Protein AF-A0A760VJW4-F1 (afdb_monomer)

Mean predicted aligned error: 7.7 Å

Foldseek 3Di:
DKDKDWDWDWDDDPPDIKIKIWIWIADPVVRDIDIDIDIPPQDDDPDPVRSVVVVVVVVVVVVVVVCVVVVPD

Radius of gyration: 14.81 Å; Cα contacts (8 Å, |Δi|>4): 86; chains: 1; bounding box: 35×22×44 Å

Nearest PDB structures (foldseek):
  6m9y-assembly1_C  TM=4.739E-01  e=1.956E-02  Branchiostoma floridae
  5exc-assembly1_C  TM=4.488E-01  e=4.109E-02  Dendronephthya sp. SSAL-2002
  2g5z-assembly1_A  TM=5.247E-01  e=7.540E-02  Aequorea victoria
  6gp1-assembly1_A  TM=4.739E-01  e=1.057E-01  Lobophyllia hemprichii
  6lof-assembly1_D  TM=4.603E-01  e=2.906E-01  Zoanthus sp.

Sequence (73 aa):
MRTESVYYVQHRNKRSVLDQELVITGDLAFRTYKASMEMKDFPKCGSEREAALKLAEWMQRMAAAIENYWSEP

pLDDT: mean 76.77, std 9.55, range [53.5, 92.31]

Solvent-accessible surface area (backbone atoms only — not comparable to full-atom values): 4400 Å² total; per-residue (Å²): 102,78,46,78,47,79,47,78,51,78,46,76,57,102,87,50,65,31,51,33,43,37,38,38,38,33,36,66,81,75,74,44,74,50,77,49,73,51,74,50,70,72,74,92,54,98,42,70,67,55,42,53,52,54,49,53,58,48,53,53,54,51,50,53,52,53,51,51,67,71,67,57,131

Organism: Salmonella enterica (NCBI:txid28901)

Secondary structure (DSSP, 8-state):
-EEEEEEEEEEE-SS-EEEEEEEEEEETTTTEEEEEEEE-SPPP-SSHHHHHHHHHHHHHHHHHHHHHHHH--

Structure (mmCIF, N/CA/C/O backbone):
data_AF-A0A760VJW4-F1
#
_entry.id   AF-A0A760VJW4-F1
#
loop_
_atom_site.group_PDB
_atom_site.id
_atom_site.type_symbol
_atom_site.label_atom_id
_atom_site.label_alt_id
_atom_site.label_comp_id
_atom_site.label_asym_id
_atom_site.label_entity_id
_atom_site.label_seq_id
_atom_site.pdbx_PDB_ins_code
_atom_site.Cartn_x
_atom_site.Cartn_y
_atom_site.Cartn_z
_atom_site.occupancy
_atom_site.B_iso_or_equiv
_atom_site.auth_seq_id
_atom_site.auth_comp_id
_atom_site.auth_asym_id
_atom_site.auth_atom_id
_atom_site.pdbx_PDB_model_num
ATOM 1 N N . MET A 1 1 ? -14.287 -8.674 19.286 1.00 60.16 1 MET A N 1
ATOM 2 C CA . MET A 1 1 ? -14.911 -8.426 17.966 1.00 60.16 1 MET A CA 1
ATOM 3 C C . MET A 1 1 ? -13.781 -8.093 17.009 1.0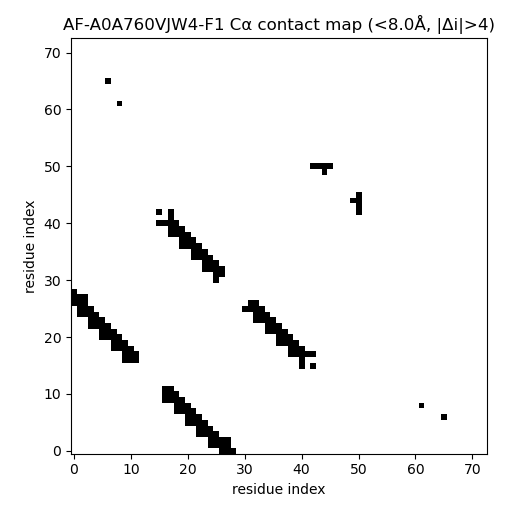0 60.16 1 MET A C 1
ATOM 5 O O . MET A 1 1 ? -12.970 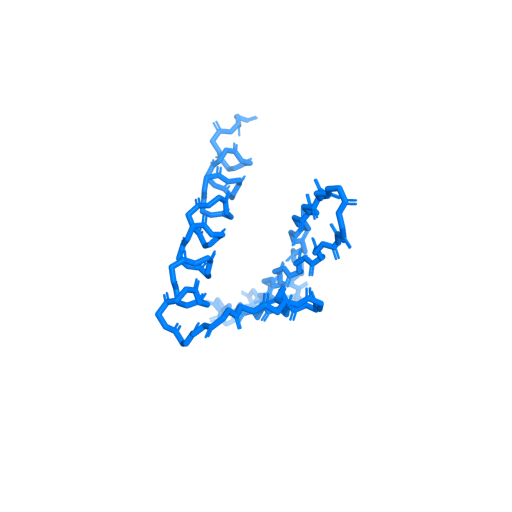-7.243 17.358 1.00 60.16 1 MET A O 1
ATOM 9 N N . ARG A 1 2 ? -13.653 -8.819 15.894 1.00 71.25 2 ARG A N 1
ATOM 10 C CA . ARG A 1 2 ? -12.608 -8.567 14.892 1.00 71.25 2 ARG A CA 1
ATOM 11 C C . ARG A 1 2 ? -13.19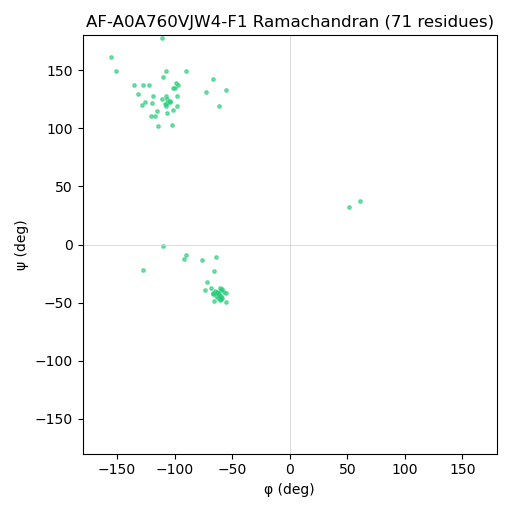2 -7.713 13.775 1.00 71.25 2 ARG A C 1
ATOM 13 O O . ARG A 1 2 ? -14.321 -7.966 13.366 1.00 71.25 2 ARG A O 1
ATOM 20 N N . THR A 1 3 ? -12.446 -6.717 13.324 1.00 73.75 3 THR A N 1
ATOM 21 C CA . THR A 1 3 ? -12.789 -5.902 12.156 1.00 73.75 3 THR A CA 1
ATOM 22 C C . THR A 1 3 ? -11.832 -6.231 11.028 1.00 73.75 3 THR A C 1
ATOM 24 O O . THR A 1 3 ? -10.650 -6.473 11.265 1.00 73.75 3 THR A O 1
ATOM 27 N N . GLU A 1 4 ? -12.335 -6.219 9.805 1.00 75.31 4 GLU A N 1
ATOM 28 C CA . GLU A 1 4 ? -11.536 -6.348 8.596 1.00 75.31 4 GLU A CA 1
ATOM 29 C C . GLU A 1 4 ? -11.969 -5.243 7.638 1.00 75.31 4 GLU A C 1
ATOM 31 O O . GLU A 1 4 ? -13.161 -5.013 7.431 1.00 75.31 4 GLU A O 1
ATOM 36 N N . SER A 1 5 ? -11.001 -4.507 7.111 1.00 73.06 5 SER A N 1
ATOM 37 C CA . SER A 1 5 ? -11.214 -3.520 6.061 1.00 73.06 5 SER A CA 1
ATOM 38 C C . SER A 1 5 ? -10.229 -3.815 4.947 1.00 73.06 5 SER A C 1
ATOM 40 O O . SER A 1 5 ? -9.019 -3.820 5.176 1.00 73.06 5 SER A O 1
ATOM 42 N N . VAL A 1 6 ? -10.760 -4.088 3.760 1.00 70.44 6 VAL A N 1
ATOM 43 C CA . VAL A 1 6 ? -9.977 -4.402 2.568 1.00 70.44 6 VAL A CA 1
ATOM 44 C C . VAL A 1 6 ? -10.069 -3.215 1.623 1.00 70.44 6 VAL A C 1
ATOM 46 O O . VAL A 1 6 ? -11.159 -2.831 1.204 1.00 70.44 6 VAL A O 1
ATOM 49 N N . TYR A 1 7 ? -8.922 -2.635 1.294 1.00 68.19 7 TYR A N 1
ATOM 50 C CA . TYR A 1 7 ? -8.793 -1.584 0.297 1.00 68.19 7 TYR A CA 1
ATOM 51 C C . TYR A 1 7 ? -8.150 -2.184 -0.943 1.00 68.19 7 TYR A C 1
ATOM 53 O O . TYR A 1 7 ? -7.069 -2.771 -0.875 1.00 68.19 7 TYR A O 1
ATOM 61 N N . TYR A 1 8 ? -8.823 -2.024 -2.077 1.00 65.50 8 TYR A N 1
ATOM 62 C CA . TYR A 1 8 ? -8.365 -2.537 -3.357 1.00 65.50 8 TYR A CA 1
ATOM 63 C C . TYR A 1 8 ? -7.975 -1.379 -4.269 1.00 65.50 8 TYR A C 1
ATOM 65 O O . TYR A 1 8 ? -8.776 -0.478 -4.524 1.00 65.50 8 TYR A O 1
ATOM 73 N N . VAL A 1 9 ? -6.746 -1.413 -4.778 1.00 65.69 9 VAL A N 1
ATOM 74 C CA . VAL A 1 9 ? -6.275 -0.475 -5.798 1.00 65.69 9 VAL A CA 1
ATOM 75 C C . VAL A 1 9 ? -5.867 -1.273 -7.024 1.00 65.69 9 VAL A C 1
ATOM 77 O O . VAL A 1 9 ? -4.859 -1.976 -7.019 1.00 65.69 9 VAL A O 1
ATOM 80 N N . GLN A 1 10 ? -6.648 -1.133 -8.094 1.00 65.88 10 GLN A N 1
ATOM 81 C CA . GLN A 1 10 ? -6.315 -1.698 -9.394 1.00 65.88 10 GLN A CA 1
ATOM 82 C C . GLN A 1 10 ? -5.685 -0.641 -10.294 1.00 65.88 10 GLN A C 1
ATOM 84 O O . GLN A 1 10 ? -6.234 0.440 -10.537 1.00 65.88 10 GLN A O 1
ATOM 89 N N . HIS A 1 11 ? -4.529 -0.979 -10.852 1.00 65.31 11 HIS A N 1
ATOM 90 C CA . HIS A 1 11 ? -3.867 -0.180 -11.868 1.00 65.31 11 HIS A CA 1
ATOM 91 C C . HIS A 1 11 ? -3.757 -0.950 -13.170 1.00 65.31 11 HIS A C 1
ATOM 93 O O . HIS A 1 11 ? -2.970 -1.879 -13.313 1.00 65.31 11 HIS A O 1
ATOM 99 N N . ARG A 1 12 ? -4.516 -0.496 -14.166 1.00 56.97 12 ARG A N 1
ATOM 100 C CA . ARG A 1 12 ? -4.435 -1.004 -15.529 1.00 56.97 12 ARG A CA 1
ATOM 101 C C . ARG A 1 12 ? -3.568 -0.079 -16.372 1.00 56.97 12 ARG A C 1
ATOM 103 O O . ARG A 1 12 ? -3.899 1.089 -16.561 1.00 56.97 12 ARG A O 1
ATOM 110 N N . ASN A 1 13 ? -2.475 -0.603 -16.914 1.00 62.12 13 ASN A N 1
ATOM 111 C CA . ASN A 1 13 ? -1.756 0.032 -18.016 1.00 62.12 13 ASN A CA 1
ATOM 112 C C . ASN A 1 13 ? -1.928 -0.809 -19.302 1.00 62.12 13 ASN A C 1
ATOM 114 O O . ASN A 1 13 ? -2.573 -1.855 -19.294 1.00 62.12 13 ASN A O 1
ATOM 118 N N . LYS A 1 14 ? -1.373 -0.357 -20.437 1.00 59.75 14 LYS A N 1
ATOM 119 C CA . LYS A 1 14 ? -1.507 -1.052 -21.738 1.00 59.75 14 LYS A CA 1
ATOM 120 C C . LYS A 1 14 ? -0.856 -2.453 -21.788 1.00 59.75 14 LYS A C 1
ATOM 122 O O . LYS A 1 14 ? -1.037 -3.149 -22.779 1.00 59.75 14 LYS A O 1
ATOM 127 N N . ARG A 1 15 ? -0.062 -2.841 -20.783 1.00 57.53 15 ARG A N 1
ATOM 128 C CA . ARG A 1 15 ? 0.767 -4.061 -20.743 1.00 57.53 15 ARG A CA 1
ATOM 129 C C . ARG A 1 15 ? 0.562 -4.932 -19.497 1.00 57.53 15 ARG A C 1
ATOM 131 O O . ARG A 1 15 ? 0.889 -6.110 -19.558 1.00 57.53 15 ARG A O 1
ATOM 138 N N . SER A 1 16 ? 0.055 -4.391 -18.392 1.00 53.50 16 SER A N 1
ATOM 139 C CA . SER A 1 16 ? -0.175 -5.131 -17.151 1.00 53.50 16 SER A CA 1
ATOM 140 C C . SER A 1 16 ? -1.339 -4.553 -16.348 1.00 53.50 16 SER A C 1
ATOM 142 O O . SER A 1 16 ? -1.619 -3.349 -16.393 1.00 53.50 16 SER A O 1
ATOM 144 N N . VAL A 1 17 ? -2.007 -5.440 -15.615 1.00 62.56 17 VAL A N 1
ATOM 145 C CA . VAL A 1 17 ? -2.920 -5.100 -14.525 1.00 62.56 17 VAL A CA 1
ATOM 146 C C . VAL A 1 17 ? -2.158 -5.396 -13.242 1.00 62.56 17 VAL A C 1
ATOM 148 O O . VAL A 1 17 ? -1.624 -6.489 -13.096 1.00 62.56 17 VAL A O 1
ATOM 151 N N . LEU A 1 18 ? -2.031 -4.396 -12.382 1.00 63.12 18 LEU A N 1
ATOM 152 C CA . LEU A 1 18 ? -1.466 -4.544 -11.054 1.00 63.12 18 LEU A CA 1
ATOM 153 C C . LEU A 1 18 ? -2.608 -4.439 -10.052 1.00 63.12 18 LEU A C 1
ATOM 155 O O . LEU A 1 18 ? -3.248 -3.387 -9.964 1.00 63.12 18 LEU A O 1
ATOM 159 N N . ASP A 1 19 ? -2.798 -5.509 -9.297 1.00 64.75 19 ASP A N 1
ATOM 160 C CA . ASP A 1 19 ? -3.781 -5.583 -8.231 1.00 64.75 19 ASP A CA 1
ATOM 161 C C . ASP A 1 19 ? -3.057 -5.455 -6.891 1.00 64.75 19 ASP A C 1
ATOM 163 O O . ASP A 1 19 ? -2.126 -6.210 -6.591 1.00 64.75 19 ASP A O 1
ATOM 167 N N . GLN A 1 20 ? -3.463 -4.462 -6.104 1.00 67.31 20 GLN A N 1
ATOM 168 C CA . GLN A 1 20 ? -2.959 -4.265 -4.753 1.00 67.31 20 GLN A CA 1
ATOM 169 C C . GLN A 1 20 ? -4.098 -4.378 -3.761 1.00 67.31 20 GLN A C 1
ATOM 171 O O . GLN A 1 20 ? -5.116 -3.691 -3.877 1.00 67.31 20 GLN A O 1
ATOM 176 N N . GLU A 1 21 ? -3.884 -5.234 -2.773 1.00 72.06 21 GLU A N 1
ATOM 177 C CA . GLU A 1 21 ? -4.812 -5.457 -1.681 1.00 72.06 21 GLU A CA 1
ATOM 178 C C . GLU A 1 21 ? -4.143 -5.010 -0.383 1.00 72.06 21 GLU A C 1
ATOM 180 O O . GLU A 1 21 ? -3.127 -5.571 0.035 1.00 72.06 21 GLU A O 1
ATOM 185 N N . LEU A 1 22 ? -4.697 -3.971 0.240 1.00 74.25 22 LEU A N 1
ATOM 186 C CA . LEU A 1 22 ? -4.351 -3.563 1.593 1.00 74.25 22 LEU A CA 1
ATOM 187 C C . LEU A 1 22 ? -5.444 -4.053 2.537 1.00 74.25 22 LEU A C 1
ATOM 189 O O . LEU A 1 22 ? -6.577 -3.583 2.493 1.00 74.25 22 LEU A O 1
ATOM 193 N N . VAL A 1 23 ? -5.077 -4.957 3.434 1.00 77.81 23 VAL A N 1
ATOM 194 C CA . VAL A 1 23 ? -5.967 -5.485 4.463 1.00 77.81 23 VAL A CA 1
ATOM 195 C C . VAL A 1 23 ? -5.571 -4.885 5.803 1.00 77.81 23 VAL A C 1
ATOM 197 O O . VAL A 1 23 ? -4.434 -5.042 6.255 1.00 77.81 23 VAL A O 1
ATOM 200 N N . ILE A 1 24 ? -6.511 -4.206 6.455 1.00 78.50 24 ILE A N 1
ATOM 201 C CA . ILE A 1 24 ? -6.389 -3.772 7.845 1.00 78.50 24 ILE A CA 1
ATOM 202 C C . ILE A 1 24 ? -7.292 -4.668 8.684 1.00 78.50 24 ILE A C 1
ATOM 204 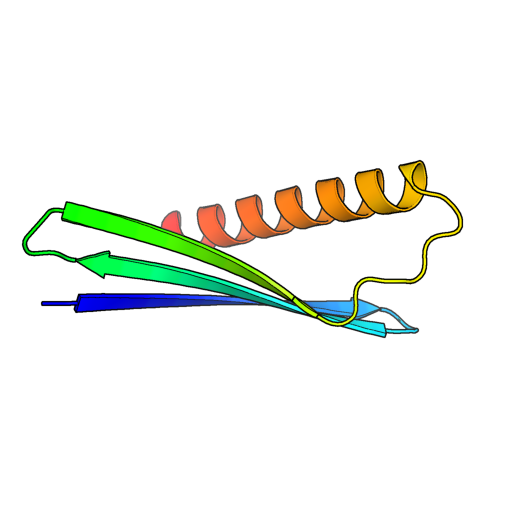O O . ILE A 1 24 ? -8.516 -4.622 8.579 1.00 78.50 24 ILE A O 1
ATOM 208 N N . THR A 1 25 ? -6.675 -5.475 9.540 1.00 80.44 25 THR A N 1
ATOM 209 C CA . THR A 1 25 ? -7.380 -6.276 10.542 1.00 80.44 25 THR A CA 1
ATOM 210 C C . THR A 1 25 ? -7.273 -5.592 11.897 1.00 80.44 25 THR A C 1
ATOM 212 O O . THR A 1 25 ? -6.202 -5.120 12.275 1.00 80.44 25 THR A O 1
ATOM 215 N N . GLY A 1 26 ? -8.381 -5.506 12.626 1.00 80.19 26 GLY A N 1
ATOM 216 C CA . GLY A 1 26 ? -8.443 -4.915 13.957 1.00 80.19 26 GLY A CA 1
ATOM 217 C C . GLY A 1 26 ? -8.963 -5.910 14.981 1.00 80.19 26 GLY A C 1
ATOM 218 O O . GLY A 1 26 ? -9.940 -6.620 14.736 1.00 80.19 26 GLY A O 1
ATOM 219 N N . ASP A 1 27 ? -8.333 -5.944 16.150 1.00 78.56 27 ASP A N 1
ATOM 220 C CA . ASP A 1 27 ? -8.914 -6.533 17.346 1.00 78.56 27 ASP A CA 1
ATOM 221 C C . ASP A 1 27 ? -9.426 -5.414 18.255 1.00 78.56 27 ASP A C 1
ATOM 223 O O . ASP A 1 27 ? -8.665 -4.743 18.958 1.00 78.56 27 ASP A O 1
ATOM 227 N N . LEU A 1 28 ? -10.746 -5.215 18.252 1.00 74.38 28 LEU A N 1
ATOM 228 C CA . LEU A 1 28 ? -11.387 -4.165 19.041 1.00 74.38 28 LEU A CA 1
ATOM 229 C C . LEU A 1 28 ? -11.256 -4.395 20.552 1.00 74.38 28 LEU A C 1
ATOM 231 O O . LEU A 1 28 ? -11.352 -3.434 21.312 1.00 74.38 28 LEU A O 1
ATOM 235 N N . ALA A 1 29 ? -11.032 -5.638 20.999 1.00 77.19 29 ALA A N 1
ATOM 236 C CA . ALA A 1 29 ? -10.875 -5.936 22.422 1.00 77.19 29 ALA A CA 1
ATOM 237 C C . ALA A 1 29 ? -9.533 -5.425 22.963 1.00 77.19 29 ALA A C 1
ATOM 239 O O . ALA A 1 29 ? -9.457 -4.989 24.109 1.00 77.19 29 ALA A O 1
ATOM 240 N N . PHE A 1 30 ? -8.497 -5.427 22.121 1.00 82.44 30 PHE A N 1
ATOM 241 C CA . PHE A 1 30 ? -7.147 -4.995 22.491 1.00 82.44 30 PHE A CA 1
ATOM 242 C C . PHE A 1 30 ? -6.730 -3.674 21.836 1.00 82.44 30 PHE A C 1
ATOM 244 O O . PHE A 1 30 ? -5.629 -3.193 22.090 1.00 82.44 30 PHE A O 1
ATOM 251 N N . ARG A 1 31 ? -7.600 -3.076 21.006 1.00 79.75 31 ARG A N 1
ATOM 252 C CA . ARG A 1 31 ? -7.302 -1.895 20.174 1.00 79.75 31 ARG A CA 1
ATOM 253 C C . ARG A 1 31 ? -6.024 -2.068 19.343 1.00 79.75 31 ARG A C 1
ATOM 255 O O . ARG A 1 31 ? -5.304 -1.101 19.099 1.00 79.75 31 ARG A O 1
ATOM 262 N N . THR A 1 32 ? -5.733 -3.295 18.923 1.00 80.94 32 THR A N 1
ATOM 263 C CA . THR A 1 32 ? -4.575 -3.616 18.087 1.00 80.94 32 THR A CA 1
ATOM 264 C C . THR A 1 32 ? -5.006 -3.725 16.636 1.00 80.94 32 THR A C 1
ATOM 266 O O . THR A 1 32 ? -6.051 -4.295 16.328 1.00 80.94 32 THR A O 1
ATOM 269 N N . TYR A 1 33 ? -4.191 -3.186 15.734 1.00 81.62 33 TYR A N 1
ATOM 270 C CA . TYR A 1 33 ? -4.446 -3.230 14.299 1.00 81.62 33 TYR A CA 1
ATOM 271 C C . TYR A 1 33 ? -3.219 -3.779 13.583 1.00 81.62 33 TYR A C 1
ATOM 273 O O . TYR A 1 33 ? -2.088 -3.412 13.903 1.00 81.62 33 TYR A O 1
ATOM 281 N N . LYS A 1 34 ? -3.442 -4.660 12.612 1.00 81.94 34 LYS A N 1
ATOM 282 C CA . LYS A 1 34 ? -2.410 -5.186 11.724 1.00 81.94 34 LYS A CA 1
ATOM 283 C C . LYS A 1 34 ? -2.779 -4.825 10.294 1.00 81.94 34 LYS A C 1
ATOM 285 O O . LYS A 1 34 ? -3.840 -5.218 9.814 1.00 81.94 34 LYS A O 1
ATOM 290 N N . ALA A 1 35 ? -1.881 -4.108 9.631 1.00 79.94 35 ALA A N 1
ATOM 291 C CA . ALA A 1 35 ? -1.969 -3.818 8.209 1.00 79.94 35 ALA A CA 1
ATOM 292 C C . ALA A 1 35 ? -1.055 -4.775 7.432 1.00 79.94 35 ALA A C 1
ATOM 294 O O . ALA A 1 35 ? 0.092 -5.003 7.822 1.00 79.94 35 ALA A O 1
ATOM 295 N N . SER A 1 36 ? -1.559 -5.334 6.338 1.00 81.75 36 SER A N 1
ATOM 296 C CA . SER A 1 36 ? -0.784 -6.131 5.387 1.00 81.75 36 SER A CA 1
ATOM 297 C C . SER A 1 36 ? -1.134 -5.724 3.970 1.00 81.75 36 SER A C 1
ATOM 299 O O . SER A 1 36 ? -2.307 -5.545 3.657 1.00 81.75 36 SER A O 1
ATOM 301 N N . MET A 1 37 ? -0.118 -5.605 3.124 1.00 79.31 37 MET A N 1
ATOM 302 C CA . MET A 1 37 ? -0.269 -5.211 1.733 1.00 79.31 37 MET A CA 1
ATOM 303 C C . MET A 1 37 ? 0.392 -6.253 0.845 1.00 79.31 37 MET A C 1
ATOM 305 O O . MET A 1 37 ? 1.584 -6.523 1.000 1.00 79.31 37 MET A O 1
ATOM 309 N N . GLU A 1 38 ? -0.379 -6.836 -0.065 1.00 80.19 38 GLU A N 1
ATOM 310 C CA . GLU A 1 38 ? 0.133 -7.768 -1.066 1.00 80.19 38 GLU A CA 1
ATOM 311 C C . GLU A 1 38 ? 0.127 -7.088 -2.441 1.00 80.19 38 GLU A C 1
ATOM 313 O O . GLU A 1 38 ? -0.886 -6.533 -2.869 1.00 80.19 38 GLU A O 1
ATOM 318 N N . MET A 1 39 ? 1.271 -7.112 -3.131 1.00 74.62 39 MET A N 1
ATOM 319 C CA . MET A 1 39 ? 1.419 -6.577 -4.488 1.00 74.62 39 MET A CA 1
ATOM 320 C C . MET A 1 39 ? 1.718 -7.732 -5.440 1.00 74.62 39 MET A C 1
ATOM 322 O O . MET A 1 39 ? 2.850 -8.221 -5.500 1.00 74.62 39 MET A O 1
ATOM 326 N N . LYS A 1 40 ? 0.701 -8.172 -6.182 1.00 74.44 40 LYS A N 1
ATOM 327 C CA . LYS A 1 40 ? 0.852 -9.196 -7.225 1.00 74.44 40 LYS A CA 1
ATOM 328 C C . LYS A 1 40 ? 1.158 -8.524 -8.558 1.00 74.44 40 LYS A C 1
ATOM 330 O O . LYS A 1 40 ? 0.752 -7.392 -8.790 1.00 74.44 40 LYS A O 1
ATOM 335 N N . ASP A 1 41 ? 1.909 -9.211 -9.416 1.00 75.25 41 ASP A N 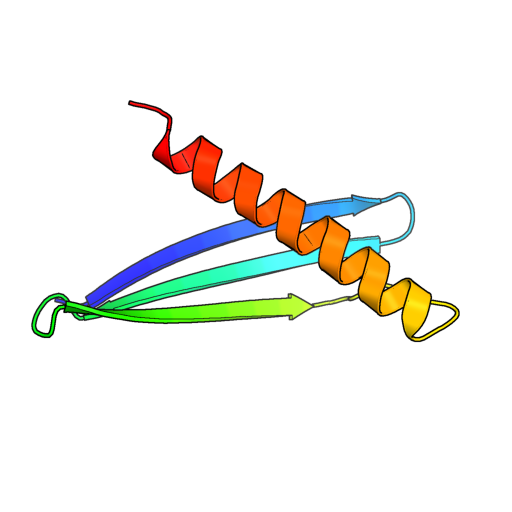1
ATOM 336 C CA . ASP A 1 41 ? 2.215 -8.764 -10.784 1.00 75.25 41 ASP A CA 1
ATOM 337 C C . ASP A 1 41 ? 2.976 -7.426 -10.890 1.00 75.25 41 ASP A C 1
ATOM 339 O O . ASP A 1 41 ? 2.772 -6.632 -11.817 1.00 75.25 41 ASP A O 1
ATOM 343 N N . PHE A 1 42 ? 3.911 -7.180 -9.958 1.00 79.31 42 PHE A N 1
ATOM 344 C CA . PHE A 1 42 ? 4.805 -6.020 -10.025 1.00 79.31 42 PHE A CA 1
ATOM 345 C C . PHE A 1 42 ? 5.571 -5.995 -11.370 1.00 79.31 42 PHE A C 1
ATOM 347 O O . PHE A 1 42 ? 6.107 -7.015 -11.813 1.00 79.31 42 PHE A O 1
ATOM 354 N N . PRO A 1 43 ? 5.633 -4.844 -12.060 1.00 77.69 43 PRO A N 1
ATOM 355 C CA . PRO A 1 43 ? 6.118 -4.732 -13.418 1.00 77.69 43 PRO A CA 1
ATOM 356 C C . PRO A 1 43 ? 7.603 -5.036 -13.471 1.00 77.69 43 PRO A C 1
ATOM 358 O O . PRO A 1 43 ? 8.387 -4.616 -12.619 1.00 77.69 43 PRO A O 1
ATOM 361 N N . LYS A 1 44 ? 7.999 -5.708 -14.551 1.00 80.44 44 LYS A N 1
ATOM 362 C CA . LYS A 1 44 ? 9.411 -5.888 -14.873 1.00 80.44 44 LYS A CA 1
ATOM 363 C C . LYS A 1 44 ? 10.041 -4.512 -15.084 1.00 80.44 44 LYS A C 1
ATOM 365 O O . LYS A 1 44 ? 9.622 -3.769 -15.970 1.00 80.44 44 LYS A O 1
ATOM 370 N N . CYS A 1 45 ? 11.027 -4.196 -14.256 1.00 86.06 45 CYS A N 1
ATOM 371 C CA . CYS A 1 45 ? 11.798 -2.960 -14.312 1.00 86.06 45 CYS A CA 1
ATOM 372 C C . CYS A 1 45 ? 13.202 -3.269 -14.837 1.00 86.06 45 CYS A C 1
ATOM 374 O O . CYS A 1 45 ? 13.719 -4.362 -14.606 1.00 86.06 45 CYS A O 1
ATOM 376 N N . GLY A 1 46 ? 13.823 -2.323 -15.539 1.00 87.12 46 GLY A N 1
ATOM 377 C CA . GLY A 1 46 ? 15.172 -2.492 -16.086 1.00 87.12 46 GLY A CA 1
ATOM 378 C C . GLY A 1 46 ? 16.281 -2.356 -15.040 1.00 87.12 46 GLY A C 1
ATOM 379 O O . GLY A 1 46 ? 17.427 -2.701 -15.314 1.00 87.12 46 GLY A O 1
ATOM 380 N N . SER A 1 47 ? 15.961 -1.848 -13.846 1.00 91.38 47 SER A N 1
ATOM 381 C CA . SER A 1 47 ? 16.893 -1.714 -12.724 1.00 91.38 47 SER A CA 1
ATOM 382 C C . SER A 1 47 ? 16.162 -1.694 -11.381 1.00 91.38 47 SER A C 1
ATOM 384 O O . SER A 1 47 ? 14.973 -1.373 -11.315 1.00 91.38 47 SER A O 1
ATOM 386 N N . GLU A 1 48 ? 16.896 -1.962 -10.301 1.00 90.25 48 GLU A N 1
ATOM 387 C CA . GLU A 1 48 ? 16.400 -1.817 -8.926 1.00 90.25 48 GLU A CA 1
ATOM 388 C C . GLU A 1 48 ? 15.918 -0.388 -8.643 1.00 90.25 48 GLU A C 1
ATOM 390 O O . GLU A 1 48 ? 14.850 -0.194 -8.069 1.00 90.25 48 GLU A O 1
ATOM 395 N N . ARG A 1 49 ? 16.645 0.627 -9.129 1.00 92.31 49 ARG A N 1
ATOM 396 C CA . ARG A 1 49 ? 16.248 2.036 -8.990 1.00 92.31 49 ARG A CA 1
ATOM 397 C C . ARG A 1 49 ? 14.891 2.311 -9.632 1.00 92.31 49 ARG A C 1
ATOM 399 O O . ARG A 1 49 ? 14.067 3.007 -9.049 1.00 92.31 49 ARG A O 1
ATOM 406 N N . GLU A 1 50 ? 14.657 1.788 -10.832 1.00 89.19 50 GLU A N 1
ATOM 407 C CA . GLU A 1 50 ? 13.372 1.951 -11.515 1.00 89.19 50 GLU A CA 1
ATOM 408 C C . GLU A 1 50 ? 12.237 1.248 -10.754 1.00 89.19 50 GLU A C 1
ATOM 410 O O . GLU A 1 50 ? 11.157 1.821 -10.609 1.00 89.19 50 GLU A O 1
ATOM 415 N N . ALA A 1 51 ? 12.494 0.054 -10.208 1.00 87.94 51 ALA A N 1
ATOM 416 C CA . ALA A 1 51 ? 11.533 -0.654 -9.366 1.00 87.94 51 ALA A CA 1
ATOM 417 C C . ALA A 1 51 ? 11.206 0.130 -8.086 1.00 87.94 51 ALA A C 1
ATOM 419 O O . ALA A 1 51 ? 10.033 0.319 -7.772 1.00 87.94 51 ALA A O 1
ATOM 420 N N . ALA A 1 52 ? 12.219 0.655 -7.392 1.00 90.19 52 ALA A N 1
ATOM 421 C CA . ALA A 1 52 ? 12.038 1.445 -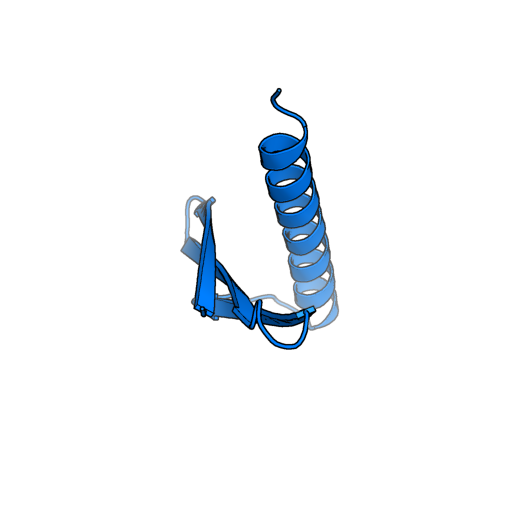6.177 1.00 90.19 52 ALA A CA 1
ATOM 422 C C . ALA A 1 52 ? 11.225 2.726 -6.433 1.00 90.19 52 ALA A C 1
ATOM 424 O O . ALA A 1 52 ? 10.325 3.053 -5.662 1.00 90.19 52 ALA A O 1
ATOM 425 N N . LEU A 1 53 ? 11.493 3.428 -7.540 1.00 90.75 53 LEU A N 1
ATOM 426 C CA . LEU A 1 53 ? 10.742 4.631 -7.911 1.00 90.75 53 LEU A CA 1
ATOM 427 C C . LEU A 1 53 ? 9.283 4.316 -8.269 1.00 90.75 53 LEU A C 1
ATOM 429 O O . LEU A 1 53 ? 8.388 5.035 -7.830 1.00 90.75 53 LEU A O 1
ATOM 433 N N . LYS A 1 54 ? 9.027 3.228 -9.007 1.00 86.50 54 LYS A N 1
ATOM 434 C CA . LYS A 1 54 ? 7.657 2.773 -9.305 1.00 86.50 54 LYS A CA 1
ATOM 435 C C . LYS A 1 54 ? 6.901 2.366 -8.044 1.00 86.50 54 LYS A C 1
ATOM 437 O O . LYS A 1 54 ? 5.731 2.702 -7.905 1.00 86.50 54 LYS A O 1
ATOM 442 N N . LEU A 1 55 ? 7.567 1.676 -7.117 1.00 86.88 55 LEU A N 1
ATOM 443 C CA . LEU A 1 55 ? 6.984 1.330 -5.825 1.00 86.88 55 LEU A CA 1
ATOM 444 C C . LEU A 1 55 ? 6.596 2.592 -5.043 1.00 86.88 55 LEU A C 1
ATOM 446 O O . LEU A 1 55 ? 5.467 2.686 -4.568 1.00 86.88 55 LEU A O 1
ATOM 450 N N . ALA A 1 56 ? 7.494 3.577 -4.960 1.00 89.81 56 ALA A N 1
ATOM 451 C CA . ALA A 1 56 ? 7.231 4.834 -4.265 1.00 89.81 56 ALA A CA 1
ATOM 452 C C . ALA A 1 56 ? 6.038 5.597 -4.869 1.00 89.81 56 ALA A C 1
ATOM 454 O O . ALA A 1 56 ? 5.151 6.025 -4.130 1.00 89.81 56 ALA A O 1
ATOM 455 N N . GLU A 1 57 ? 5.973 5.705 -6.201 1.00 85.81 57 GLU A N 1
ATOM 456 C CA . GLU A 1 57 ? 4.833 6.302 -6.914 1.00 85.81 57 GLU A CA 1
ATOM 457 C C . GLU A 1 57 ? 3.513 5.614 -6.529 1.00 85.81 57 GLU A C 1
ATOM 459 O O . GLU A 1 57 ? 2.489 6.260 -6.307 1.00 85.8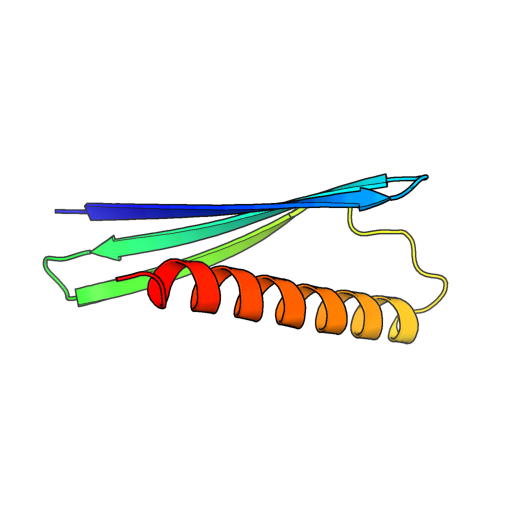1 57 GLU A O 1
ATOM 464 N N . TRP A 1 58 ? 3.520 4.289 -6.408 1.00 84.00 58 TRP A N 1
ATOM 465 C CA . TRP A 1 58 ? 2.318 3.531 -6.074 1.00 84.00 58 TRP A CA 1
ATOM 466 C C . TRP A 1 58 ? 1.896 3.661 -4.622 1.00 84.00 58 TRP A C 1
ATOM 468 O O . TRP A 1 58 ? 0.703 3.809 -4.357 1.00 84.00 58 TRP A O 1
ATOM 478 N N . MET A 1 59 ? 2.847 3.684 -3.689 1.00 85.69 59 MET A N 1
ATOM 479 C CA . MET A 1 59 ? 2.542 3.947 -2.283 1.00 85.69 59 MET A CA 1
ATOM 480 C C . MET A 1 59 ? 1.912 5.333 -2.099 1.00 85.69 59 MET A C 1
ATOM 482 O O . MET A 1 59 ? 0.957 5.466 -1.337 1.00 85.69 59 MET A O 1
ATOM 486 N N . GLN A 1 60 ? 2.367 6.342 -2.850 1.00 86.50 60 GLN A N 1
ATOM 487 C CA . GLN A 1 60 ? 1.754 7.676 -2.839 1.00 86.50 60 GLN A CA 1
ATOM 488 C C . GLN A 1 60 ? 0.299 7.654 -3.325 1.00 86.50 60 GLN A C 1
ATOM 490 O O . GLN A 1 60 ? -0.564 8.297 -2.730 1.00 86.50 60 GLN A O 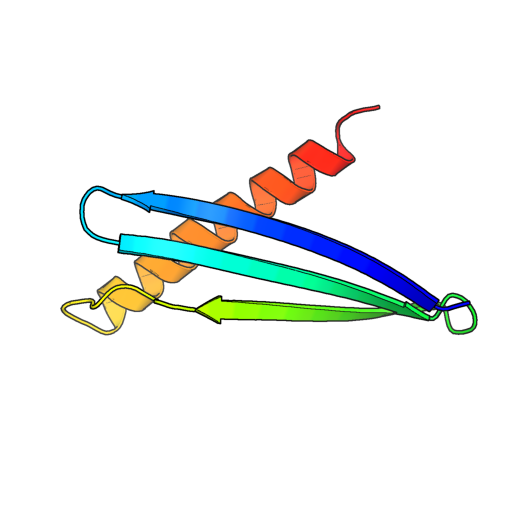1
ATOM 495 N N . ARG A 1 61 ? -0.004 6.888 -4.380 1.00 81.62 61 ARG A N 1
ATOM 496 C CA . ARG A 1 61 ? -1.378 6.767 -4.899 1.00 81.62 61 ARG A CA 1
ATOM 497 C C . ARG A 1 61 ? -2.304 6.035 -3.931 1.00 81.62 61 ARG A C 1
ATOM 499 O O . ARG A 1 61 ? -3.458 6.430 -3.799 1.00 81.62 61 ARG A O 1
ATOM 506 N N . MET A 1 62 ? -1.810 5.008 -3.240 1.00 81.44 62 MET A N 1
ATOM 507 C CA . MET A 1 62 ? -2.567 4.343 -2.174 1.00 81.44 62 MET A CA 1
ATOM 508 C C . MET A 1 62 ? -2.844 5.269 -1.001 1.00 81.44 62 MET A C 1
ATOM 510 O O . MET A 1 62 ? -3.974 5.296 -0.527 1.00 81.44 62 MET A O 1
ATOM 514 N N . ALA A 1 63 ? -1.844 6.034 -0.556 1.00 84.06 63 ALA A N 1
ATOM 515 C CA . ALA A 1 63 ? -2.031 7.010 0.513 1.00 84.06 63 ALA A CA 1
ATOM 516 C C . ALA A 1 63 ? -3.159 7.988 0.156 1.00 84.06 63 ALA A C 1
ATOM 518 O O . ALA A 1 63 ? -4.121 8.101 0.909 1.00 84.06 63 ALA A O 1
ATOM 519 N N . ALA A 1 64 ? -3.118 8.566 -1.050 1.00 82.12 64 ALA A N 1
ATOM 520 C CA . ALA A 1 64 ? -4.173 9.453 -1.535 1.00 82.12 64 ALA A CA 1
ATOM 521 C C . ALA A 1 64 ? -5.555 8.770 -1.604 1.00 82.12 64 ALA A C 1
ATOM 523 O O . ALA A 1 64 ? -6.563 9.388 -1.279 1.00 82.12 64 ALA A O 1
ATOM 524 N N . ALA A 1 65 ? -5.628 7.497 -2.010 1.00 78.50 65 ALA A N 1
ATOM 525 C CA . ALA A 1 65 ? -6.892 6.758 -2.055 1.00 78.50 65 ALA A CA 1
ATOM 526 C C . ALA A 1 65 ? -7.487 6.518 -0.655 1.00 78.50 65 ALA A C 1
ATOM 528 O O . ALA A 1 65 ? -8.690 6.686 -0.468 1.00 78.50 65 ALA A O 1
ATOM 529 N N . ILE A 1 66 ? -6.650 6.156 0.324 1.00 80.94 66 ILE A N 1
ATOM 530 C CA . ILE A 1 66 ? -7.063 5.960 1.721 1.00 80.94 66 ILE A CA 1
ATOM 531 C C . ILE A 1 66 ? -7.521 7.290 2.321 1.00 80.94 66 ILE A C 1
ATOM 533 O O . ILE A 1 66 ? -8.595 7.356 2.910 1.00 80.94 66 ILE A O 1
ATOM 537 N N . GLU A 1 67 ? -6.729 8.351 2.153 1.00 85.75 67 GLU A N 1
ATOM 538 C CA . GLU A 1 67 ? -7.062 9.690 2.645 1.00 85.75 67 GLU A CA 1
ATOM 539 C C . GLU A 1 67 ? -8.379 10.190 2.058 1.00 85.75 67 GLU A C 1
ATOM 541 O O . GLU A 1 67 ? -9.230 10.649 2.814 1.00 85.75 67 GLU A O 1
ATOM 546 N N . ASN A 1 68 ? -8.591 10.043 0.746 1.00 81.19 68 ASN A N 1
ATOM 547 C CA . ASN A 1 68 ? -9.850 10.422 0.105 1.00 81.19 68 ASN A CA 1
ATOM 548 C C . ASN A 1 68 ? -11.043 9.649 0.682 1.00 81.19 68 ASN A C 1
ATOM 550 O O . ASN A 1 68 ? -12.037 10.273 1.035 1.00 81.19 68 ASN A O 1
ATOM 554 N N . TYR A 1 69 ? -10.933 8.324 0.839 1.00 77.56 69 TYR A N 1
ATOM 555 C CA . TYR A 1 69 ? -12.013 7.500 1.400 1.00 77.56 69 TYR A CA 1
ATOM 556 C C . TYR A 1 69 ? -12.420 7.941 2.816 1.00 77.56 69 TYR A C 1
ATOM 558 O O . TYR A 1 69 ? -13.599 7.934 3.147 1.00 77.56 69 TYR A O 1
ATOM 566 N N . TRP A 1 70 ? -11.456 8.340 3.651 1.00 78.62 70 TRP A N 1
ATOM 567 C CA . TRP A 1 70 ? -11.715 8.785 5.027 1.00 78.62 70 TRP A CA 1
ATOM 568 C C . TRP A 1 70 ? -11.980 10.290 5.171 1.00 78.62 70 TRP A C 1
ATOM 570 O O . TRP A 1 70 ? -12.339 10.738 6.258 1.00 78.62 70 TRP A O 1
ATOM 580 N N . SER A 1 71 ? -11.778 11.071 4.108 1.00 76.75 71 SER A N 1
ATOM 581 C CA . SER A 1 71 ? -12.066 12.513 4.081 1.00 76.75 71 SER A CA 1
ATOM 582 C C . SER A 1 71 ? -13.480 12.824 3.586 1.00 76.75 71 SER A C 1
ATOM 584 O O . SER A 1 71 ? -13.928 13.964 3.717 1.00 76.75 71 SER A O 1
ATOM 586 N N . GLU A 1 72 ? -14.182 11.842 3.016 1.00 65.62 72 GLU A N 1
ATOM 587 C CA . GLU A 1 72 ? -15.610 11.953 2.725 1.00 65.62 72 GLU A CA 1
ATOM 588 C C . GLU A 1 72 ? -16.422 11.880 4.041 1.00 65.62 72 GLU A C 1
ATOM 590 O O . GLU A 1 72 ? -16.127 11.028 4.883 1.00 65.62 72 GLU A O 1
ATOM 595 N N . PRO A 1 73 ? -17.378 12.806 4.267 1.00 54.84 73 PRO A N 1
ATOM 596 C CA . PRO A 1 73 ? -18.118 12.928 5.528 1.00 54.84 73 PRO A CA 1
ATOM 597 C C . PRO A 1 73 ? -19.120 11.798 5.798 1.00 54.84 73 PRO A C 1
ATOM 599 O O . PRO A 1 73 ? -19.716 11.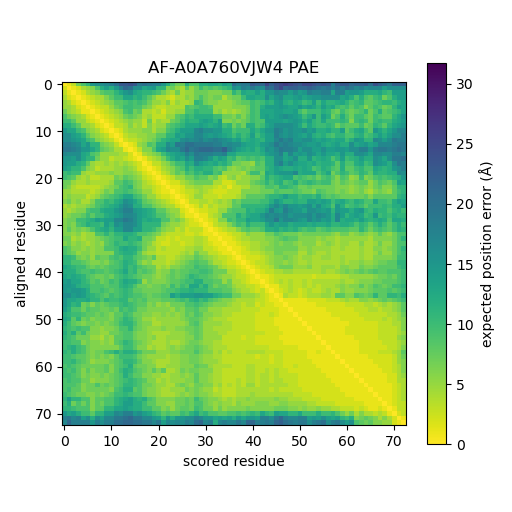269 4.832 1.00 54.84 73 PRO A O 1
#